Protein AF-A0A7Y2B5M1-F1 (afdb_monomer_lite)

Structure (mmCIF, N/CA/C/O backbone):
data_AF-A0A7Y2B5M1-F1
#
_entry.id   AF-A0A7Y2B5M1-F1
#
loop_
_atom_site.group_PDB
_atom_site.id
_atom_site.type_symbol
_atom_site.label_atom_id
_atom_site.label_alt_id
_atom_site.label_comp_id
_atom_site.label_asym_id
_atom_site.label_entity_id
_atom_site.label_seq_id
_atom_site.pdbx_PDB_ins_code
_atom_site.Cartn_x
_atom_site.Cartn_y
_atom_site.Cartn_z
_atom_site.occupancy
_atom_site.B_iso_or_equiv
_atom_site.auth_seq_id
_atom_site.auth_comp_id
_atom_site.auth_asym_id
_atom_site.auth_atom_id
_atom_site.pdbx_PDB_model_num
ATOM 1 N N . MET A 1 1 ? 17.942 -1.167 -8.045 1.00 54.75 1 MET A N 1
ATOM 2 C 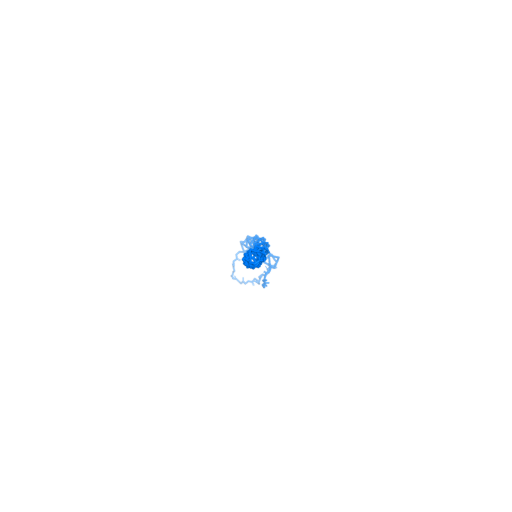CA . MET A 1 1 ? 18.324 -2.046 -9.177 1.00 54.75 1 MET A CA 1
ATOM 3 C C . MET A 1 1 ? 19.789 -1.823 -9.515 1.00 54.75 1 MET A C 1
ATOM 5 O O . MET A 1 1 ? 20.274 -0.728 -9.273 1.00 54.75 1 MET A O 1
ATOM 9 N N . LYS A 1 2 ? 20.492 -2.837 -10.040 1.00 70.81 2 LYS A N 1
ATOM 10 C CA . LYS A 1 2 ? 21.913 -2.722 -10.432 1.00 70.81 2 LYS A CA 1
ATOM 11 C C . LYS A 1 2 ? 22.132 -2.033 -11.792 1.00 70.81 2 LYS A C 1
ATOM 13 O O . LYS A 1 2 ? 23.277 -1.773 -12.130 1.00 70.81 2 LYS A O 1
ATOM 18 N N . ILE A 1 3 ? 21.065 -1.765 -12.550 1.00 82.75 3 ILE A N 1
ATOM 19 C CA . ILE A 1 3 ? 21.099 -1.118 -13.869 1.00 82.75 3 ILE A CA 1
ATOM 20 C C . ILE A 1 3 ? 19.877 -0.194 -13.968 1.00 82.75 3 ILE A C 1
ATOM 22 O O . ILE A 1 3 ? 18.768 -0.626 -13.647 1.00 82.75 3 ILE A O 1
ATOM 26 N N . SER A 1 4 ? 20.077 1.064 -14.358 1.00 91.81 4 SER A N 1
ATOM 27 C CA . SER A 1 4 ? 19.012 2.037 -14.636 1.00 91.81 4 SER A CA 1
ATOM 28 C C . SER A 1 4 ? 18.666 2.092 -16.134 1.00 91.81 4 SER A C 1
ATOM 30 O O . SER A 1 4 ? 19.506 1.725 -16.956 1.00 91.81 4 SER A O 1
ATOM 32 N N . PRO A 1 5 ? 17.483 2.608 -16.531 1.00 93.81 5 PRO A N 1
ATOM 33 C CA . PRO A 1 5 ? 17.172 2.874 -17.941 1.00 93.81 5 PRO A CA 1
ATOM 34 C C . PRO A 1 5 ? 18.257 3.695 -18.651 1.00 93.81 5 PRO A C 1
ATOM 36 O O . PRO A 1 5 ? 18.613 3.420 -19.793 1.00 93.81 5 PRO A O 1
ATOM 39 N N . LEU A 1 6 ? 18.845 4.668 -17.946 1.00 92.81 6 LEU A N 1
ATOM 40 C CA . LEU A 1 6 ? 19.947 5.485 -18.453 1.00 92.81 6 LEU A CA 1
ATOM 41 C C . LEU A 1 6 ? 21.199 4.646 -18.741 1.00 92.81 6 LEU A C 1
ATOM 43 O O . LEU A 1 6 ? 21.864 4.872 -19.750 1.00 92.81 6 LEU A O 1
ATOM 47 N N . ASP A 1 7 ? 21.515 3.691 -17.866 1.00 94.06 7 ASP A N 1
ATOM 48 C CA . ASP A 1 7 ? 22.652 2.789 -18.053 1.00 94.06 7 ASP A CA 1
ATOM 49 C C . ASP A 1 7 ? 22.434 1.885 -19.272 1.00 94.06 7 ASP A C 1
ATOM 51 O O . ASP A 1 7 ? 23.375 1.647 -20.022 1.00 94.06 7 ASP A O 1
ATOM 55 N N . ILE A 1 8 ? 21.190 1.451 -19.516 1.00 93.88 8 ILE A N 1
ATOM 56 C CA . ILE A 1 8 ? 20.816 0.659 -20.700 1.00 93.88 8 ILE A CA 1
ATOM 57 C C . ILE A 1 8 ? 21.001 1.489 -21.976 1.00 93.88 8 ILE A C 1
ATOM 59 O O . ILE A 1 8 ? 21.667 1.026 -22.900 1.00 93.88 8 ILE A O 1
ATOM 63 N N . ARG A 1 9 ? 20.494 2.733 -22.009 1.00 92.81 9 ARG A N 1
ATOM 64 C CA . ARG A 1 9 ? 20.650 3.637 -23.169 1.00 92.81 9 ARG A CA 1
ATOM 65 C C . ARG A 1 9 ? 22.115 3.971 -23.468 1.00 92.81 9 ARG A C 1
ATOM 67 O O . ARG A 1 9 ? 22.485 4.168 -24.619 1.00 92.81 9 ARG A O 1
ATOM 74 N N . LYS A 1 10 ? 22.963 4.052 -22.438 1.00 92.25 10 LYS A N 1
ATOM 75 C CA . LYS A 1 10 ? 24.391 4.406 -22.564 1.00 92.25 10 LYS A CA 1
ATOM 76 C C . LYS A 1 10 ? 25.322 3.198 -22.677 1.00 92.25 10 LYS A C 1
ATOM 78 O O . LYS A 1 10 ? 26.542 3.380 -22.721 1.00 92.25 10 LYS A O 1
ATOM 83 N N . GLN A 1 11 ? 24.788 1.980 -22.689 1.00 92.31 11 GLN A N 1
ATOM 84 C CA . GLN A 1 11 ? 25.603 0.775 -22.712 1.00 92.31 11 GLN A CA 1
ATOM 85 C C . GLN A 1 11 ? 26.394 0.691 -24.021 1.00 92.31 11 GLN A C 1
ATOM 87 O O . GLN A 1 11 ? 25.832 0.565 -25.104 1.00 92.31 11 GLN A O 1
ATOM 92 N N . MET A 1 12 ? 27.723 0.698 -23.911 1.00 88.69 12 MET A N 1
ATOM 93 C CA . MET A 1 12 ? 28.612 0.505 -25.056 1.00 88.69 12 MET A CA 1
ATOM 94 C C . MET A 1 12 ? 29.116 -0.935 -25.120 1.00 88.69 12 MET A C 1
ATOM 96 O O . MET A 1 12 ? 29.480 -1.528 -24.099 1.00 88.69 12 MET A O 1
ATOM 100 N N . PHE A 1 13 ? 29.182 -1.484 -26.331 1.00 91.06 13 PHE A N 1
ATOM 101 C CA . PHE A 1 13 ? 29.692 -2.828 -26.597 1.00 91.06 13 PHE A CA 1
ATOM 102 C C . PHE A 1 13 ? 31.012 -2.760 -27.365 1.00 91.06 13 PHE A C 1
ATOM 104 O O . PHE A 1 13 ? 31.227 -1.890 -28.209 1.00 91.06 13 PHE A O 1
ATOM 111 N N . ARG A 1 14 ? 31.927 -3.690 -27.074 1.00 90.50 14 ARG A N 1
ATOM 112 C CA . ARG A 1 14 ? 33.172 -3.823 -27.843 1.00 90.50 14 ARG A CA 1
ATOM 113 C C . ARG A 1 14 ? 32.862 -4.412 -29.218 1.00 90.50 14 ARG A C 1
ATOM 115 O O . ARG A 1 14 ? 32.091 -5.361 -29.321 1.00 90.50 14 ARG A O 1
ATOM 122 N N . LYS A 1 15 ? 33.513 -3.889 -30.258 1.00 88.94 15 LYS A N 1
ATOM 123 C CA . LYS A 1 15 ? 33.392 -4.407 -31.628 1.00 88.94 15 LYS A CA 1
ATOM 124 C C . LYS A 1 15 ? 34.262 -5.658 -31.798 1.00 88.94 15 LYS A C 1
ATOM 126 O O . LYS A 1 15 ? 35.404 -5.683 -31.343 1.00 88.94 15 LYS A O 1
ATOM 131 N N . GLY A 1 16 ? 33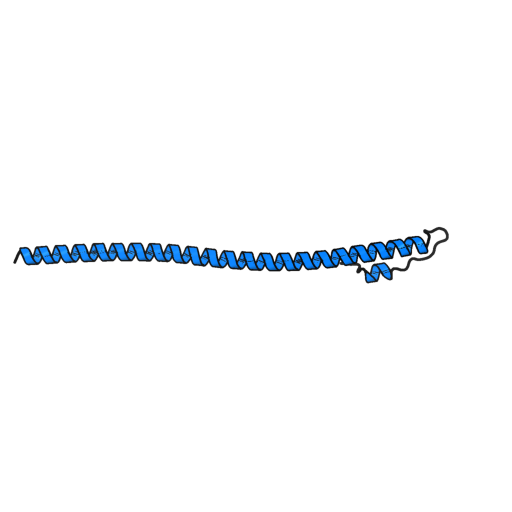.719 -6.686 -32.445 1.00 89.94 16 GLY A N 1
ATOM 132 C CA . GLY A 1 16 ? 34.411 -7.936 -32.778 1.00 89.94 16 GLY A CA 1
ATOM 133 C C . GLY A 1 16 ? 34.249 -8.281 -34.260 1.00 89.94 16 GLY A C 1
ATOM 134 O O . GLY A 1 16 ? 33.364 -7.747 -34.920 1.00 89.94 16 GLY A O 1
ATOM 135 N N . LEU A 1 17 ? 35.093 -9.179 -34.785 1.00 84.56 17 LEU A N 1
ATOM 136 C CA . LEU A 1 17 ? 35.146 -9.536 -36.217 1.00 84.56 17 LEU A CA 1
ATOM 137 C C . LEU A 1 17 ? 33.810 -10.084 -36.769 1.00 84.56 17 LEU A C 1
ATOM 139 O O . LEU A 1 17 ? 33.567 -10.037 -37.971 1.00 84.56 17 LEU A O 1
ATOM 143 N N . ARG A 1 18 ? 32.943 -10.600 -35.889 1.00 86.25 18 ARG A N 1
ATOM 144 C CA . ARG A 1 18 ? 31.548 -10.973 -36.155 1.00 86.25 18 ARG A CA 1
ATOM 145 C C 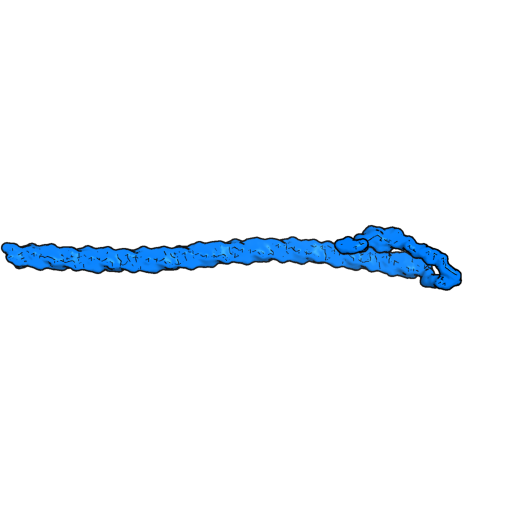. ARG A 1 18 ? 30.706 -10.570 -34.945 1.00 86.25 18 ARG A C 1
ATOM 147 O O . ARG A 1 18 ? 31.028 -10.976 -33.831 1.00 86.25 18 ARG A O 1
ATOM 154 N N . GLY A 1 19 ? 29.658 -9.785 -35.159 1.00 89.31 19 GLY A N 1
ATOM 155 C CA . GLY A 1 19 ? 28.760 -9.303 -34.112 1.00 89.31 19 GLY A CA 1
ATOM 156 C C . GLY A 1 19 ? 27.393 -8.947 -34.682 1.00 89.31 19 GLY A C 1
ATOM 157 O O . GLY A 1 19 ? 27.210 -8.963 -35.898 1.00 89.31 19 GLY A O 1
ATOM 158 N N . TYR A 1 20 ? 26.446 -8.659 -33.794 1.00 92.06 20 TYR A N 1
ATOM 159 C CA . TYR A 1 20 ? 25.138 -8.139 -34.184 1.00 92.06 20 TYR A CA 1
ATOM 160 C C . TYR A 1 20 ? 25.263 -6.747 -34.803 1.00 92.06 20 TYR A C 1
ATOM 162 O O . TYR A 1 20 ? 26.226 -6.024 -34.532 1.00 92.06 20 TYR A O 1
ATOM 170 N N . ASP A 1 21 ? 24.278 -6.385 -35.619 1.00 92.00 21 ASP A N 1
ATOM 171 C CA . ASP A 1 21 ? 24.180 -5.045 -36.179 1.00 92.00 21 ASP A CA 1
ATOM 172 C C . ASP A 1 21 ? 24.024 -4.014 -35.049 1.00 92.00 21 ASP A C 1
ATOM 174 O O . ASP A 1 21 ? 23.167 -4.138 -34.171 1.00 92.00 21 ASP A O 1
ATOM 178 N N . GLU A 1 22 ? 24.889 -3.000 -35.054 1.00 91.38 22 GLU A N 1
ATOM 179 C CA . GLU A 1 22 ? 24.924 -1.959 -34.027 1.00 91.38 22 GLU A CA 1
ATOM 180 C C . GLU A 1 22 ? 23.611 -1.161 -33.982 1.00 91.38 22 GLU A C 1
ATOM 182 O O . GLU A 1 22 ? 23.137 -0.821 -32.899 1.00 91.38 22 GLU A O 1
ATOM 187 N N . HIS A 1 23 ? 22.980 -0.906 -35.130 1.00 93.19 23 HIS A N 1
ATOM 188 C CA . HIS A 1 23 ? 21.705 -0.199 -35.202 1.00 93.19 23 HIS A CA 1
ATOM 189 C C . HIS A 1 23 ? 20.557 -1.033 -34.633 1.00 93.19 23 HIS A C 1
ATOM 191 O O . HIS A 1 23 ? 19.747 -0.501 -33.872 1.00 93.19 23 HIS A O 1
ATOM 197 N N . GLU A 1 24 ? 20.497 -2.331 -34.944 1.00 95.25 24 GLU A N 1
ATOM 198 C CA . GLU A 1 24 ? 19.466 -3.220 -34.391 1.00 95.25 24 GLU A CA 1
ATOM 199 C C . GLU A 1 24 ? 19.601 -3.371 -32.873 1.00 95.25 24 GLU A C 1
ATOM 201 O O . GLU A 1 24 ? 18.606 -3.300 -32.145 1.00 95.25 24 GLU A O 1
ATOM 206 N N . VAL A 1 25 ? 20.835 -3.526 -32.383 1.00 95.06 25 VAL A N 1
ATOM 207 C CA . VAL A 1 25 ? 21.118 -3.610 -30.947 1.00 95.06 25 VAL A CA 1
ATOM 208 C C . VAL A 1 25 ? 20.728 -2.312 -30.247 1.00 95.06 25 VAL A C 1
ATOM 210 O O . VAL A 1 25 ? 20.016 -2.363 -29.248 1.00 95.06 25 VAL A O 1
ATOM 213 N N . ASN A 1 26 ? 21.110 -1.151 -30.782 1.00 93.88 26 ASN A N 1
ATOM 214 C CA . ASN A 1 26 ? 20.747 0.141 -30.194 1.00 93.88 26 ASN A CA 1
ATOM 215 C C . ASN A 1 26 ? 19.225 0.357 -30.171 1.00 93.88 26 ASN A C 1
ATOM 217 O O . ASN A 1 26 ? 18.678 0.782 -29.155 1.00 93.88 26 ASN A O 1
ATOM 221 N N . ALA A 1 27 ? 18.514 -0.008 -31.243 1.00 96.25 27 ALA A N 1
ATOM 222 C CA . ALA A 1 27 ? 17.054 0.066 -31.283 1.00 96.25 27 ALA A CA 1
ATOM 223 C C . ALA A 1 27 ? 16.385 -0.879 -30.268 1.00 96.25 27 ALA A C 1
ATOM 225 O O . ALA A 1 27 ? 15.334 -0.562 -29.706 1.00 96.25 27 ALA A O 1
ATOM 226 N N . PHE A 1 28 ? 16.973 -2.051 -30.015 1.00 96.56 28 PHE A N 1
ATOM 227 C CA . PHE A 1 28 ? 16.512 -2.948 -28.959 1.00 96.56 28 PHE A CA 1
ATOM 228 C C . PHE A 1 28 ? 16.769 -2.368 -27.563 1.00 96.56 28 PHE A C 1
ATOM 230 O O . PHE A 1 28 ? 15.856 -2.378 -26.741 1.00 96.56 28 PHE A O 1
ATOM 237 N N . LEU A 1 29 ? 17.959 -1.817 -27.306 1.00 96.38 29 LEU A N 1
ATOM 238 C CA . LEU A 1 29 ? 18.303 -1.201 -26.019 1.00 96.38 29 LEU A CA 1
ATOM 239 C C . LEU A 1 29 ? 17.390 -0.025 -25.676 1.00 96.38 29 LEU A C 1
ATOM 241 O O . LEU A 1 29 ? 16.982 0.081 -24.526 1.00 96.38 29 LEU A O 1
ATOM 245 N N . GLU A 1 30 ? 17.020 0.809 -26.650 1.00 96.44 30 GLU A N 1
ATOM 246 C CA . GLU A 1 30 ? 16.054 1.893 -26.423 1.00 96.44 30 GLU A CA 1
ATOM 247 C C . GLU A 1 30 ? 14.684 1.360 -25.997 1.00 96.44 30 GLU A C 1
ATOM 249 O O . GLU A 1 30 ? 14.108 1.832 -25.018 1.00 96.44 30 GLU A O 1
ATOM 254 N N . ARG A 1 31 ? 14.177 0.318 -26.671 1.00 97.50 31 ARG A N 1
ATOM 255 C CA . ARG A 1 31 ? 12.914 -0.321 -26.269 1.00 97.50 31 ARG A CA 1
ATOM 256 C C . ARG A 1 31 ? 13.003 -0.908 -24.865 1.00 97.50 31 ARG A C 1
ATOM 258 O O . ARG A 1 31 ? 12.114 -0.674 -24.059 1.00 97.50 31 ARG A O 1
ATOM 265 N N . VAL A 1 32 ? 14.081 -1.626 -24.555 1.00 96.81 32 VAL A N 1
ATOM 266 C CA . VAL A 1 32 ? 14.285 -2.204 -23.220 1.00 96.81 32 VAL A CA 1
ATOM 267 C C . VAL A 1 32 ? 14.399 -1.112 -22.157 1.00 96.81 32 VAL A C 1
ATOM 269 O O . VAL A 1 32 ? 13.840 -1.261 -21.076 1.00 96.81 32 VAL A O 1
ATOM 272 N N . ALA A 1 33 ? 15.094 -0.010 -22.442 1.00 96.56 33 ALA A N 1
ATOM 273 C CA . ALA A 1 33 ? 15.201 1.106 -21.513 1.00 96.56 33 ALA A CA 1
ATOM 274 C C . ALA A 1 33 ? 13.832 1.728 -21.209 1.00 96.56 33 ALA A C 1
ATOM 276 O O . ALA A 1 33 ? 13.547 1.975 -20.040 1.00 96.56 33 ALA A O 1
ATOM 277 N N . ASN A 1 34 ? 12.991 1.923 -22.230 1.00 97.38 34 ASN A N 1
ATOM 278 C CA . ASN A 1 34 ? 11.629 2.434 -22.058 1.00 97.38 34 ASN A CA 1
ATOM 279 C C . ASN A 1 34 ? 10.777 1.488 -21.200 1.00 97.38 34 ASN A C 1
ATOM 281 O O . ASN A 1 34 ? 10.205 1.921 -20.210 1.00 97.38 34 ASN A O 1
ATOM 285 N N . GLU A 1 35 ? 10.782 0.186 -21.497 1.00 97.25 35 GLU A N 1
ATOM 286 C CA . GLU A 1 35 ? 10.032 -0.805 -20.709 1.00 97.25 35 GLU A CA 1
ATOM 287 C C . GLU A 1 35 ? 10.493 -0.851 -19.243 1.00 97.25 35 GLU A C 1
ATOM 289 O O . GLU A 1 35 ? 9.686 -0.946 -18.321 1.00 97.25 35 GLU A O 1
ATOM 294 N N . VAL A 1 36 ? 11.803 -0.752 -18.987 1.00 96.44 36 VAL A N 1
ATOM 295 C CA . VAL A 1 36 ? 12.324 -0.696 -17.610 1.00 96.44 36 VAL A CA 1
ATOM 296 C C . VAL A 1 36 ? 11.916 0.606 -16.916 1.00 96.44 36 VAL A C 1
ATOM 298 O O . VAL A 1 36 ? 11.659 0.597 -15.712 1.00 96.44 36 VAL A O 1
ATOM 301 N N . GLU A 1 37 ? 11.865 1.723 -17.639 1.00 95.81 37 GLU A N 1
ATOM 302 C CA . GLU A 1 37 ? 11.397 3.010 -17.117 1.00 95.81 37 GLU A CA 1
ATOM 303 C C . GLU A 1 37 ? 9.916 2.945 -16.717 1.00 95.81 37 GLU A C 1
ATOM 305 O O . GLU A 1 37 ? 9.581 3.314 -15.586 1.00 95.81 37 GLU A O 1
ATOM 310 N N . ASP A 1 38 ? 9.074 2.366 -17.573 1.00 96.94 38 ASP A N 1
ATOM 311 C CA . ASP A 1 38 ? 7.648 2.153 -17.318 1.00 96.94 38 ASP A CA 1
ATOM 312 C C . ASP A 1 38 ? 7.428 1.223 -16.117 1.00 96.94 38 ASP A C 1
ATOM 314 O O . ASP A 1 38 ? 6.700 1.570 -15.184 1.00 96.94 38 ASP A O 1
ATOM 318 N N . LEU A 1 39 ? 8.146 0.095 -16.051 1.00 96.75 39 LEU A N 1
ATOM 319 C CA . LEU A 1 39 ? 8.099 -0.822 -14.905 1.00 96.75 39 LEU A CA 1
ATOM 320 C C . LEU A 1 39 ? 8.535 -0.149 -13.597 1.00 96.75 39 LEU A C 1
ATOM 322 O O . LEU A 1 39 ? 7.978 -0.425 -12.535 1.00 96.75 39 LEU A O 1
ATOM 326 N N . LEU A 1 40 ? 9.537 0.733 -13.636 1.00 95.19 40 LEU A N 1
ATOM 327 C CA . LEU A 1 40 ? 9.971 1.492 -12.460 1.00 95.19 40 LEU A CA 1
ATOM 328 C C . LEU A 1 40 ? 8.939 2.537 -12.029 1.00 95.19 40 LEU A C 1
ATOM 330 O O . LEU A 1 40 ? 8.847 2.852 -10.840 1.00 95.19 40 LEU A O 1
ATOM 334 N N . GLN A 1 41 ? 8.202 3.121 -12.970 1.00 96.44 41 GLN A N 1
ATOM 335 C CA . GLN A 1 41 ? 7.105 4.031 -12.663 1.00 96.44 41 GLN A CA 1
ATOM 336 C C . GLN A 1 41 ? 5.916 3.274 -12.065 1.00 96.44 41 GLN A C 1
ATOM 338 O O . GLN A 1 41 ? 5.405 3.685 -11.023 1.00 96.44 41 GLN A O 1
ATOM 343 N N . GLU A 1 42 ? 5.531 2.146 -12.659 1.00 97.75 42 GLU A N 1
ATOM 344 C CA . GLU A 1 42 ? 4.474 1.277 -12.142 1.00 97.75 42 GLU A CA 1
ATOM 345 C C . GLU A 1 42 ? 4.821 0.757 -10.743 1.00 97.75 42 GLU A C 1
ATOM 347 O O . GLU A 1 42 ? 4.010 0.859 -9.827 1.00 97.75 42 GLU A O 1
ATOM 352 N N . ASN A 1 43 ? 6.052 0.277 -10.534 1.00 97.00 43 ASN A N 1
ATOM 353 C CA . ASN A 1 43 ? 6.488 -0.224 -9.233 1.00 97.00 43 ASN A CA 1
ATOM 354 C C . ASN A 1 43 ? 6.409 0.853 -8.145 1.00 97.00 43 ASN A C 1
ATOM 356 O O . ASN A 1 43 ? 5.935 0.568 -7.049 1.00 97.00 43 ASN A O 1
ATOM 360 N N . ARG A 1 44 ? 6.816 2.091 -8.458 1.00 97.00 44 ARG A N 1
ATOM 361 C CA . ARG A 1 44 ? 6.671 3.229 -7.537 1.00 97.00 44 ARG A CA 1
ATOM 362 C C . ARG A 1 44 ? 5.202 3.509 -7.224 1.00 97.00 44 ARG A C 1
ATOM 364 O O . ARG A 1 44 ? 4.851 3.607 -6.055 1.00 97.00 44 ARG A O 1
ATOM 371 N N . GLY A 1 45 ? 4.340 3.544 -8.241 1.00 98.19 45 GLY A N 1
ATOM 372 C CA . GLY A 1 45 ? 2.900 3.729 -8.043 1.00 98.19 45 GLY A CA 1
ATOM 373 C C . GLY A 1 45 ? 2.271 2.635 -7.172 1.00 98.19 45 GLY A C 1
ATOM 374 O O . GLY A 1 45 ? 1.490 2.931 -6.270 1.00 98.19 45 GLY A O 1
ATOM 375 N N . LEU A 1 46 ? 2.657 1.375 -7.384 1.00 98.25 46 LEU A N 1
ATOM 376 C CA . LEU A 1 46 ? 2.206 0.247 -6.568 1.00 98.25 46 LEU A CA 1
ATOM 377 C C . LEU A 1 46 ? 2.726 0.335 -5.128 1.00 98.25 46 LEU A C 1
ATOM 379 O O . LEU A 1 46 ? 1.971 0.062 -4.198 1.00 98.25 46 LEU A O 1
ATOM 383 N N . GLN A 1 47 ? 3.984 0.733 -4.921 1.00 98.25 47 GLN A N 1
ATOM 384 C CA . GLN A 1 47 ? 4.548 0.940 -3.582 1.00 98.25 47 GLN A CA 1
ATOM 385 C C . GLN A 1 47 ? 3.802 2.037 -2.814 1.00 98.25 47 GLN A C 1
ATOM 387 O O . GLN A 1 47 ? 3.449 1.832 -1.651 1.00 98.2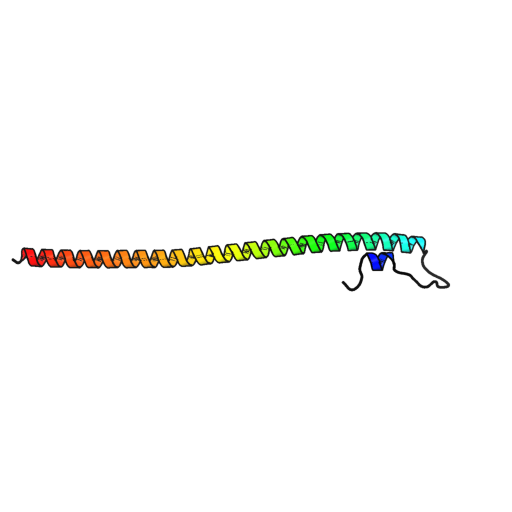5 47 GLN A O 1
ATOM 392 N N . ASP A 1 48 ? 3.492 3.156 -3.472 1.00 98.38 48 ASP A N 1
ATOM 393 C CA . ASP A 1 48 ? 2.714 4.245 -2.877 1.00 98.38 48 ASP A CA 1
ATOM 394 C C . ASP A 1 48 ? 1.289 3.786 -2.520 1.00 98.38 48 ASP A C 1
ATOM 396 O O . ASP A 1 48 ? 0.781 4.070 -1.429 1.00 98.38 48 ASP A O 1
ATOM 400 N N . GLN A 1 49 ? 0.647 3.018 -3.408 1.00 98.31 49 GLN A N 1
ATOM 401 C CA . GLN A 1 49 ? -0.677 2.447 -3.159 1.00 98.31 49 GLN A CA 1
ATOM 402 C C . GLN A 1 49 ? -0.666 1.474 -1.973 1.00 98.31 49 GLN A C 1
ATOM 404 O O . GLN A 1 49 ? -1.565 1.530 -1.131 1.00 98.31 49 GLN A O 1
ATOM 409 N N . VAL A 1 50 ? 0.348 0.609 -1.877 1.00 98.56 50 VAL A N 1
ATOM 410 C CA . VAL A 1 50 ? 0.524 -0.304 -0.740 1.00 98.56 50 VAL A CA 1
ATOM 411 C C . VAL A 1 50 ? 0.666 0.487 0.558 1.00 98.56 50 VAL A C 1
ATOM 413 O O . VAL A 1 50 ? -0.092 0.230 1.491 1.00 98.56 50 VAL A O 1
ATOM 416 N N . GLY A 1 51 ? 1.531 1.504 0.607 1.00 98.38 51 GLY A N 1
ATOM 417 C CA . GLY A 1 51 ? 1.704 2.327 1.810 1.00 98.38 51 GLY A CA 1
ATOM 418 C C . GLY A 1 51 ? 0.421 3.055 2.243 1.00 98.38 51 GLY A C 1
ATOM 419 O O . GLY A 1 51 ? 0.111 3.148 3.437 1.00 98.38 51 GLY A O 1
ATOM 420 N N . SER A 1 52 ? -0.382 3.525 1.282 1.00 98.44 52 SER A N 1
ATOM 421 C CA . SER A 1 52 ? -1.700 4.111 1.562 1.00 98.44 52 SER A CA 1
ATOM 422 C C . SER A 1 52 ? -2.671 3.090 2.163 1.00 98.44 52 SER A C 1
ATOM 424 O O . SER A 1 52 ? -3.337 3.377 3.163 1.00 98.44 52 SER A O 1
ATOM 426 N N . LEU A 1 53 ? -2.739 1.887 1.588 1.00 98.25 53 LEU A N 1
ATOM 427 C CA . LEU A 1 53 ? -3.607 0.813 2.072 1.00 98.25 53 LEU A CA 1
ATOM 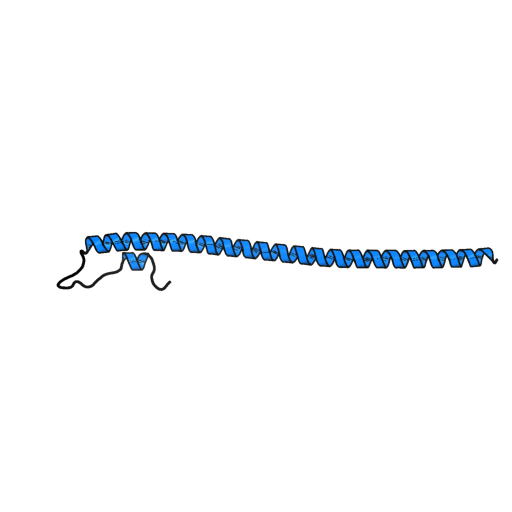428 C C . LEU A 1 53 ? -3.187 0.320 3.460 1.00 98.25 53 LEU A C 1
ATOM 430 O O . LEU A 1 53 ? -4.045 0.129 4.319 1.00 98.25 53 LEU A O 1
ATOM 434 N N . GLU A 1 54 ? -1.888 0.177 3.717 1.00 98.44 54 GLU A N 1
ATOM 435 C CA . GLU A 1 54 ? -1.360 -0.180 5.038 1.00 98.44 54 GLU A CA 1
ATOM 436 C C . GLU A 1 54 ? -1.767 0.848 6.101 1.00 98.44 54 GLU A C 1
ATOM 438 O O . GLU A 1 54 ? -2.236 0.479 7.179 1.00 98.44 54 GLU A O 1
ATOM 443 N N . THR A 1 55 ? -1.689 2.140 5.769 1.00 98.38 55 THR A N 1
ATOM 444 C CA . THR A 1 55 ? -2.135 3.223 6.659 1.00 98.38 55 THR A CA 1
ATOM 445 C C . THR A 1 55 ? -3.638 3.140 6.948 1.00 98.38 55 THR A C 1
ATOM 447 O O . THR A 1 55 ? -4.067 3.316 8.090 1.00 98.38 55 THR A O 1
ATOM 450 N N . GLN A 1 56 ? -4.458 2.847 5.935 1.00 98.31 56 GLN A N 1
ATOM 451 C CA . GLN A 1 56 ? -5.903 2.673 6.112 1.00 98.31 56 GLN A CA 1
ATOM 452 C C . GLN A 1 56 ? -6.229 1.469 7.001 1.00 98.31 56 GLN A C 1
ATOM 454 O O . GLN A 1 56 ? -7.048 1.588 7.912 1.00 98.31 56 GLN A O 1
ATOM 459 N N . VAL A 1 57 ? -5.564 0.332 6.782 1.00 98.50 57 VAL A N 1
ATOM 460 C CA . VAL A 1 57 ? -5.725 -0.873 7.609 1.00 98.50 57 VAL A CA 1
ATOM 461 C C . VAL A 1 57 ? -5.374 -0.584 9.066 1.00 98.50 57 VAL A C 1
ATOM 463 O O . VAL A 1 57 ? -6.119 -0.976 9.964 1.00 98.50 57 VAL A O 1
ATOM 466 N N . GLU A 1 58 ? -4.284 0.137 9.315 1.00 98.38 58 GLU A N 1
ATOM 467 C CA . GLU A 1 58 ? -3.882 0.511 10.670 1.00 98.38 58 GLU A CA 1
ATOM 468 C C . GLU A 1 58 ? -4.916 1.423 11.351 1.00 98.38 58 GLU A C 1
ATOM 470 O O . GLU A 1 58 ? -5.253 1.234 12.521 1.00 98.38 58 GLU A O 1
ATOM 475 N N . ASN A 1 59 ? -5.500 2.367 10.610 1.00 98.31 59 ASN A N 1
ATOM 476 C CA . ASN A 1 59 ? -6.589 3.196 11.125 1.00 98.31 59 ASN A CA 1
ATOM 477 C C . ASN A 1 59 ? -7.834 2.366 11.466 1.00 98.31 59 ASN A C 1
ATOM 479 O O . ASN A 1 59 ? -8.418 2.556 12.534 1.00 98.31 59 ASN A O 1
ATOM 483 N N . TYR A 1 60 ? -8.223 1.419 10.607 1.00 98.25 60 TYR A N 1
ATOM 484 C CA . TYR A 1 60 ? -9.352 0.532 10.891 1.00 98.25 60 TYR A CA 1
ATOM 485 C C . TYR A 1 60 ? -9.115 -0.337 12.126 1.00 98.25 60 TYR A C 1
ATOM 487 O O . TYR A 1 60 ? -10.025 -0.472 12.941 1.00 98.25 60 TYR A O 1
ATOM 495 N N . ARG A 1 61 ? -7.895 -0.853 12.325 1.00 98.12 61 ARG A N 1
ATOM 496 C CA . ARG A 1 61 ? -7.535 -1.608 13.538 1.00 98.12 61 ARG A CA 1
ATOM 497 C C . ARG A 1 61 ? -7.694 -0.774 14.807 1.00 98.12 61 ARG A C 1
ATOM 499 O O . ARG A 1 61 ? -8.264 -1.256 15.781 1.00 98.12 61 ARG A O 1
ATOM 506 N N . LYS A 1 62 ? -7.263 0.491 14.789 1.00 98.06 62 LYS A N 1
ATOM 507 C CA . LYS A 1 62 ? -7.443 1.412 15.928 1.00 98.06 62 LYS A CA 1
ATOM 508 C C . LYS A 1 62 ? -8.916 1.689 16.222 1.00 98.06 62 LYS A C 1
ATOM 510 O O . LYS A 1 62 ? -9.315 1.733 17.383 1.00 98.06 62 LYS A O 1
ATOM 515 N N . ILE A 1 63 ? -9.730 1.859 15.180 1.00 98.06 63 ILE A N 1
ATOM 516 C CA . ILE A 1 63 ? -11.182 2.041 15.326 1.00 98.06 63 ILE A CA 1
ATOM 517 C C . ILE A 1 63 ? -11.819 0.780 15.920 1.00 98.06 63 ILE A C 1
ATOM 519 O O . ILE A 1 63 ? -12.639 0.879 16.832 1.00 98.06 63 ILE A O 1
ATOM 523 N N . GLU A 1 64 ? -11.429 -0.401 15.441 1.00 97.94 64 GLU A N 1
ATOM 524 C CA . GLU A 1 64 ? -11.908 -1.684 15.959 1.00 97.94 64 GLU A CA 1
ATOM 525 C C . GLU A 1 64 ? -11.554 -1.864 17.443 1.00 97.94 64 GLU A C 1
ATOM 527 O O . GLU A 1 64 ? -12.406 -2.259 18.240 1.00 97.94 64 GLU A O 1
ATOM 532 N N . GLU A 1 65 ? -10.325 -1.528 17.839 1.00 98.06 65 GLU A N 1
ATOM 533 C CA . GLU A 1 65 ? -9.888 -1.575 19.235 1.00 98.06 65 GLU A CA 1
ATOM 534 C C . GLU A 1 65 ? -10.683 -0.601 20.115 1.00 98.06 65 GLU A C 1
ATOM 536 O O . GLU A 1 65 ? -11.194 -0.987 21.171 1.00 98.06 65 GLU A O 1
ATOM 541 N N . ALA A 1 66 ? -10.859 0.643 19.663 1.00 97.75 66 ALA A N 1
ATOM 542 C CA . ALA A 1 66 ? -11.660 1.635 20.373 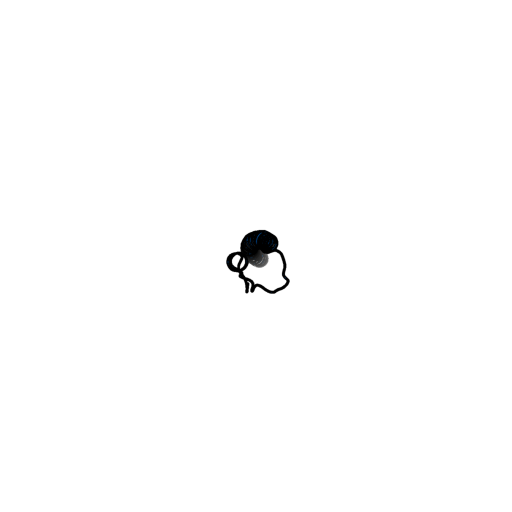1.00 97.75 66 ALA A CA 1
ATOM 543 C C . ALA A 1 66 ? -13.112 1.165 20.557 1.00 97.75 66 ALA A C 1
ATOM 545 O O . ALA A 1 66 ? -13.674 1.305 21.645 1.00 97.75 66 ALA A O 1
ATOM 546 N N . LEU A 1 67 ? -13.705 0.554 19.526 1.00 97.88 67 LEU A N 1
ATOM 547 C CA . LEU A 1 67 ? -15.058 0.008 19.589 1.00 97.88 67 LEU A CA 1
ATOM 548 C C . LEU A 1 67 ? -15.157 -1.161 20.578 1.00 97.88 67 LEU A C 1
ATOM 550 O O . LEU A 1 67 ? -16.087 -1.200 21.384 1.00 97.88 67 LEU A O 1
ATOM 554 N N . ARG A 1 68 ? -14.187 -2.085 20.570 1.00 97.62 68 ARG A N 1
ATOM 555 C CA . ARG A 1 68 ? -14.121 -3.185 21.549 1.00 97.62 68 ARG A CA 1
ATOM 556 C C . ARG A 1 68 ? -14.037 -2.658 22.979 1.00 97.62 68 ARG A C 1
ATOM 558 O O . ARG A 1 68 ? -14.791 -3.110 23.839 1.00 97.62 68 ARG A O 1
ATOM 565 N N . ASN A 1 69 ? -13.185 -1.666 23.224 1.00 97.69 69 ASN A N 1
ATOM 566 C CA . ASN A 1 69 ? -13.044 -1.047 24.543 1.00 97.69 69 ASN A CA 1
ATOM 567 C C . ASN A 1 69 ? -14.332 -0.336 24.985 1.00 97.69 69 ASN A C 1
ATOM 569 O O . ASN A 1 69 ? -14.738 -0.445 26.147 1.00 97.69 69 ASN A O 1
ATOM 573 N N . ALA A 1 70 ? -15.009 0.352 24.061 1.00 97.50 70 ALA A N 1
ATOM 574 C CA . ALA A 1 70 ? -16.291 0.994 24.327 1.00 97.50 70 ALA A CA 1
ATOM 575 C C . ALA A 1 70 ? -17.380 -0.027 24.694 1.00 97.50 70 ALA A C 1
ATOM 577 O O . ALA A 1 70 ? -18.114 0.196 25.655 1.00 97.50 70 ALA A O 1
ATOM 578 N N . LEU A 1 71 ? -17.446 -1.166 23.996 1.00 97.56 71 LEU A N 1
ATOM 579 C CA . LEU A 1 71 ? -18.389 -2.248 24.304 1.00 97.56 71 LEU A CA 1
ATOM 580 C C . LEU A 1 71 ? -18.146 -2.839 25.696 1.00 97.56 71 LEU A C 1
ATOM 582 O O . LEU A 1 71 ? -19.078 -2.924 26.492 1.00 97.56 71 LEU A O 1
ATOM 586 N N . VAL A 1 72 ? -16.894 -3.162 26.033 1.00 97.81 72 VAL A N 1
ATOM 587 C CA . VAL A 1 72 ? -16.535 -3.665 27.373 1.00 97.81 72 VAL A CA 1
ATOM 588 C C . VAL A 1 72 ? -16.906 -2.653 28.459 1.00 97.81 72 VAL A C 1
ATOM 590 O O . VAL A 1 72 ? -17.428 -3.016 29.516 1.00 97.81 72 VAL A O 1
ATOM 593 N N . THR A 1 73 ? -16.671 -1.367 28.196 1.00 97.94 73 THR A N 1
ATOM 594 C CA . THR A 1 73 ? -17.041 -0.288 29.118 1.00 97.94 73 THR A CA 1
ATOM 595 C C . THR A 1 73 ? -18.556 -0.200 29.282 1.00 97.94 73 THR A C 1
ATOM 597 O O . THR A 1 73 ? -19.038 -0.137 30.411 1.00 97.94 73 THR A O 1
ATOM 600 N N . ALA A 1 74 ? -19.320 -0.262 28.190 1.00 97.44 74 ALA A N 1
ATOM 601 C CA . ALA A 1 74 ? -20.778 -0.246 28.228 1.00 97.44 74 ALA A CA 1
ATOM 602 C C . ALA A 1 74 ? -21.342 -1.440 29.016 1.00 97.44 74 ALA A C 1
ATOM 604 O O . ALA A 1 74 ? -22.225 -1.259 29.852 1.00 97.44 74 ALA A O 1
ATOM 605 N N . GLU A 1 75 ? -20.794 -2.644 28.829 1.00 96.81 75 GLU A N 1
ATOM 606 C CA . GLU A 1 75 ? -21.173 -3.831 29.607 1.00 96.81 75 GLU A CA 1
ATOM 607 C C . GLU A 1 75 ? -20.858 -3.692 31.100 1.00 96.81 75 GLU A C 1
ATOM 609 O O . GLU A 1 75 ? -21.608 -4.179 31.952 1.00 96.81 75 GLU A O 1
ATOM 614 N N . LYS A 1 76 ? -19.728 -3.062 31.442 1.00 97.19 76 LYS A N 1
ATOM 615 C CA . LYS A 1 76 ? -19.363 -2.789 32.835 1.00 97.19 76 LYS A CA 1
ATOM 616 C C . LYS A 1 76 ? -20.341 -1.800 33.463 1.00 97.19 76 LYS A C 1
ATOM 618 O O . LYS A 1 76 ? -20.896 -2.105 34.515 1.00 97.19 76 LYS A O 1
ATOM 623 N N . VAL A 1 77 ? -20.606 -0.682 32.787 1.00 97.62 77 VAL A N 1
ATOM 624 C CA . VAL A 1 77 ? -21.563 0.334 33.247 1.00 97.62 77 VAL A CA 1
ATOM 625 C C . VAL A 1 77 ? -22.950 -0.281 33.411 1.00 97.62 77 VAL A C 1
ATOM 627 O O . VAL A 1 77 ? -23.553 -0.129 34.464 1.00 97.62 77 VAL A O 1
ATOM 630 N N . ALA A 1 78 ? -23.429 -1.060 32.438 1.00 97.50 78 ALA A N 1
ATOM 631 C CA . ALA A 1 78 ? -24.726 -1.730 32.528 1.00 97.50 78 ALA A CA 1
ATOM 632 C C . ALA A 1 78 ? -24.824 -2.669 33.746 1.00 97.50 78 ALA A C 1
ATOM 634 O O . ALA A 1 78 ? -25.849 -2.692 34.432 1.00 97.50 78 ALA A O 1
ATOM 635 N N . ARG A 1 79 ? -23.756 -3.422 34.051 1.00 96.94 79 ARG A N 1
ATOM 636 C CA . ARG A 1 79 ? -23.694 -4.280 35.247 1.00 96.94 79 ARG A CA 1
ATOM 637 C C . ARG A 1 79 ? -23.682 -3.476 36.543 1.00 96.94 79 ARG A C 1
ATOM 639 O O . ARG A 1 79 ? -24.418 -3.827 37.460 1.00 96.94 79 ARG A O 1
ATOM 646 N N . GLU A 1 80 ? -22.886 -2.414 36.615 1.00 97.00 80 GLU A N 1
ATOM 647 C CA . GLU A 1 80 ? -22.821 -1.534 37.788 1.00 97.00 80 GLU A CA 1
ATOM 648 C C . GLU A 1 80 ? -24.162 -0.835 38.035 1.00 97.00 80 GLU A C 1
ATOM 650 O O . GLU A 1 80 ? -24.659 -0.850 39.157 1.00 97.00 80 GLU A O 1
ATOM 655 N N . THR A 1 81 ? -24.807 -0.310 36.989 1.00 97.50 81 THR A N 1
ATOM 656 C CA . THR A 1 81 ? -26.141 0.297 37.086 1.00 97.50 81 THR A CA 1
ATOM 657 C C . THR A 1 81 ? -27.172 -0.701 37.604 1.00 97.50 81 THR A C 1
ATOM 659 O O . THR A 1 81 ? -27.941 -0.364 38.502 1.00 97.50 81 THR A O 1
ATOM 662 N N . LYS A 1 82 ? -27.171 -1.940 37.091 1.00 97.06 82 LYS A N 1
ATOM 663 C CA . LYS A 1 82 ? -28.079 -2.988 37.574 1.00 97.06 82 LYS A CA 1
ATOM 664 C C . LYS A 1 82 ? -27.825 -3.324 39.046 1.00 97.06 82 LYS A C 1
ATOM 666 O O . LYS A 1 82 ? -28.767 -3.368 39.827 1.00 97.06 82 LYS A O 1
ATOM 671 N N . MET A 1 83 ? -26.564 -3.517 39.429 1.00 97.12 83 MET A N 1
ATOM 672 C CA . MET A 1 83 ? -26.193 -3.834 40.809 1.00 97.12 83 MET A CA 1
ATOM 673 C C . MET A 1 83 ? -26.586 -2.714 41.782 1.00 97.12 83 MET A C 1
ATOM 675 O O . MET A 1 83 ? -27.102 -3.002 42.859 1.00 97.12 83 MET A O 1
ATOM 679 N N . ASN A 1 84 ? -26.387 -1.452 41.399 1.00 96.62 84 ASN A N 1
ATOM 680 C CA . ASN A 1 84 ? -26.788 -0.305 42.212 1.00 96.62 84 ASN A CA 1
ATOM 681 C C . ASN A 1 84 ? -28.313 -0.234 42.361 1.00 96.62 84 ASN A C 1
ATOM 683 O O . ASN A 1 84 ? -28.802 -0.055 43.472 1.00 96.62 84 ASN A O 1
ATOM 687 N N . ALA A 1 85 ? -29.066 -0.447 41.275 1.00 96.38 85 ALA A N 1
ATOM 688 C CA . ALA A 1 85 ? -30.526 -0.492 41.329 1.00 96.38 85 ALA A CA 1
ATOM 689 C C . ALA A 1 85 ? -31.031 -1.621 42.249 1.00 96.38 85 ALA A C 1
ATOM 691 O O . ALA A 1 85 ? -31.914 -1.392 43.075 1.00 96.38 85 ALA A O 1
ATOM 692 N N . ASP A 1 86 ? -30.436 -2.817 42.171 1.00 96.50 86 ASP A N 1
ATOM 693 C CA . ASP A 1 86 ? -30.784 -3.947 43.043 1.00 96.50 86 ASP A CA 1
ATOM 694 C C . ASP A 1 86 ? -30.499 -3.627 44.528 1.00 96.50 86 ASP A C 1
ATOM 696 O O . ASP A 1 86 ? -31.301 -3.955 45.409 1.00 96.50 86 ASP A O 1
ATOM 700 N N . GLN A 1 87 ? -29.386 -2.941 44.822 1.00 96.25 87 GLN A N 1
ATOM 701 C CA . GLN A 1 87 ? -29.047 -2.486 46.176 1.00 96.25 87 GLN A CA 1
ATOM 702 C C . GLN A 1 87 ? -30.017 -1.417 46.696 1.00 96.25 87 GLN A C 1
ATOM 704 O O . GLN A 1 87 ? -30.473 -1.514 47.838 1.00 96.25 87 GLN A O 1
ATOM 709 N N . GLU A 1 88 ? -30.366 -0.422 45.878 1.00 95.50 88 GLU A N 1
ATOM 710 C CA . GLU A 1 88 ? -31.339 0.617 46.235 1.00 95.50 88 GLU A CA 1
ATOM 711 C C . GLU A 1 88 ? -32.723 0.028 46.525 1.00 95.50 88 GLU A C 1
ATOM 713 O O . GLU A 1 88 ? -33.359 0.390 47.521 1.00 95.50 88 GLU A O 1
ATOM 718 N N . VAL A 1 89 ? -33.178 -0.929 45.709 1.00 95.31 89 VAL A N 1
ATOM 719 C CA . VAL A 1 89 ? -34.433 -1.657 45.945 1.00 95.31 89 VAL A CA 1
ATOM 720 C C . VAL A 1 89 ? -34.381 -2.416 47.272 1.00 95.31 89 VAL A C 1
ATOM 722 O O . VAL A 1 89 ? -35.316 -2.314 48.069 1.00 95.31 89 VAL A O 1
ATOM 725 N N . ALA A 1 90 ? -33.289 -3.134 47.555 1.00 94.81 90 ALA A N 1
ATOM 726 C CA . ALA A 1 90 ? -33.133 -3.870 48.809 1.00 94.81 90 ALA A CA 1
ATOM 727 C C . ALA A 1 90 ? -33.157 -2.946 50.043 1.00 94.81 90 ALA A C 1
ATOM 729 O O . ALA A 1 90 ? -33.819 -3.261 51.037 1.00 94.81 90 ALA A O 1
ATOM 730 N N . LEU A 1 91 ? -32.483 -1.793 49.976 1.00 95.88 91 LEU A N 1
ATOM 731 C CA . LEU A 1 91 ? -32.502 -0.780 51.038 1.00 95.88 91 LEU A CA 1
ATOM 732 C C . LEU A 1 91 ? -33.905 -0.199 51.238 1.00 95.88 91 LEU A C 1
ATOM 734 O O . LEU A 1 91 ? -34.388 -0.130 52.367 1.00 95.88 91 LEU A O 1
ATOM 738 N N . THR A 1 92 ? -34.591 0.136 50.145 1.00 95.75 92 THR A N 1
ATOM 739 C CA . THR A 1 92 ? -35.948 0.700 50.178 1.00 95.75 92 THR A CA 1
ATOM 740 C C . THR A 1 92 ? -36.949 -0.272 50.805 1.00 95.75 92 THR A C 1
ATOM 742 O O . THR A 1 92 ? -37.762 0.124 51.642 1.00 95.75 92 THR A O 1
ATOM 745 N N . LEU A 1 93 ? -36.876 -1.560 50.449 1.00 94.94 93 LEU A N 1
ATOM 746 C CA . LEU A 1 93 ? -37.721 -2.601 51.041 1.00 94.94 93 LEU A CA 1
ATOM 747 C C . LEU A 1 93 ? -37.454 -2.769 52.540 1.00 94.94 93 LEU A C 1
ATOM 749 O O . LEU A 1 93 ? -38.399 -2.876 53.324 1.00 94.94 93 LEU A O 1
ATOM 753 N N . LYS A 1 94 ? -36.181 -2.759 52.948 1.00 94.75 94 LYS A N 1
ATOM 754 C CA . LYS A 1 94 ? -35.795 -2.860 54.358 1.00 94.75 94 LYS A CA 1
ATOM 755 C C . LYS A 1 94 ? -36.315 -1.669 55.168 1.00 94.75 94 LYS A C 1
ATOM 757 O O . LYS A 1 94 ? -36.895 -1.865 56.234 1.00 94.75 94 LYS A O 1
ATOM 762 N N . ASP A 1 95 ? -36.173 -0.453 54.648 1.00 93.12 95 ASP A N 1
ATOM 763 C CA . ASP A 1 95 ? -36.687 0.757 55.293 1.00 93.12 95 ASP A CA 1
ATOM 764 C C . ASP A 1 95 ? -38.216 0.737 55.414 1.00 93.12 95 ASP A C 1
ATOM 766 O O . ASP A 1 95 ? -38.763 1.103 56.458 1.00 93.12 95 ASP A O 1
ATOM 770 N N . ALA A 1 96 ? -38.918 0.268 54.379 1.00 93.88 96 ALA A N 1
ATOM 771 C CA . ALA A 1 96 ? -40.370 0.114 54.406 1.00 93.88 96 ALA A CA 1
ATOM 772 C C . ALA A 1 96 ? -40.822 -0.897 55.476 1.00 93.88 96 ALA A C 1
ATOM 774 O O . ALA A 1 96 ? -41.762 -0.617 56.220 1.00 93.88 96 ALA A O 1
ATOM 775 N N . GLN A 1 97 ? -40.129 -2.034 55.607 1.00 92.06 97 GLN A N 1
ATOM 776 C CA . GLN A 1 97 ? -40.409 -3.032 56.647 1.00 92.06 97 GLN A CA 1
ATOM 777 C C . GLN A 1 97 ? -40.212 -2.470 58.058 1.00 92.06 97 GLN A C 1
ATOM 779 O O . GLN A 1 97 ? -41.072 -2.658 58.916 1.00 92.06 97 GLN A O 1
ATOM 784 N N . VAL A 1 98 ? -39.118 -1.739 58.294 1.00 93.94 98 VAL A N 1
ATOM 785 C CA . VAL A 1 98 ? -38.847 -1.103 59.594 1.00 93.94 98 VAL A CA 1
ATOM 786 C C . VAL A 1 98 ? -39.923 -0.074 59.942 1.00 93.94 98 VAL A C 1
ATOM 788 O O . VAL A 1 98 ? -40.352 -0.001 61.092 1.00 93.94 98 VAL A O 1
ATOM 791 N N . ARG A 1 99 ? -40.386 0.714 58.963 1.00 91.31 99 ARG A N 1
ATOM 792 C CA . ARG A 1 99 ? -41.479 1.677 59.170 1.00 91.31 99 ARG A CA 1
ATOM 793 C C . ARG A 1 99 ? -42.816 1.000 59.464 1.00 91.31 99 ARG A C 1
ATOM 795 O O . ARG A 1 99 ? -43.570 1.543 60.253 1.00 91.31 99 ARG A O 1
ATOM 802 N N . ALA A 1 100 ? -43.099 -0.152 58.858 1.00 90.31 100 ALA A N 1
ATOM 803 C CA . ALA A 1 100 ? -44.342 -0.893 59.079 1.00 90.31 100 ALA A CA 1
ATOM 804 C C . ALA A 1 100 ? -44.401 -1.619 60.438 1.00 90.31 100 ALA A C 1
ATOM 806 O O . ALA A 1 100 ? -45.485 -1.963 60.897 1.00 90.31 100 ALA A O 1
ATOM 807 N N . GLN A 1 101 ? -43.249 -1.883 61.064 1.00 84.25 101 GLN A N 1
ATOM 808 C CA . GLN A 1 101 ? -43.152 -2.494 62.397 1.00 84.25 101 GLN A CA 1
ATOM 809 C C . GLN A 1 101 ? -43.169 -1.478 63.553 1.00 84.25 101 GLN A C 1
ATOM 811 O O . GLN A 1 101 ? -43.185 -1.891 64.713 1.00 84.25 101 GLN A O 1
ATOM 816 N N . ARG A 1 102 ? -43.127 -0.176 63.252 1.00 62.44 102 ARG A N 1
ATOM 817 C CA . ARG A 1 102 ? -43.291 0.918 64.220 1.00 62.44 102 ARG A CA 1
ATOM 818 C C . ARG A 1 102 ? -44.747 1.340 64.319 1.00 62.44 102 ARG A C 1
ATOM 820 O O . ARG A 1 102 ? -45.144 1.685 65.451 1.00 62.44 102 ARG A O 1
#

Radius of gyration: 38.03 Å; chains: 1; bounding box: 80×16×100 Å

Foldseek 3Di:
DVAALVNLLVDDDDDDPDDDDPVVSNVVSNVVSVVRVVVVVVVVVVVVVVVVVVVVVVVVVVVVVVVVVVVVVVVVVVVVVVVVVVVVVVVVVVVVVVVVVD

pLDDT: mean 94.38, std 6.55, range [54.75, 98.56]

Sequence (102 aa):
MKISPLDIRKQMFRKGLRGYDEHEVNAFLERVANEVEDLLQENRGLQDQVGSLETQVENYRKIEEALRNALVTAEKVARETKMNADQEVALTLKDAQVRAQR

Secondary structure (DSSP, 8-state):
--S-HHHHHT------SS---HHHHHHHHHHHHHHHHHHHHHHHHHHHHHHHHHHHHHHHHHHHHHHHHHHHHHHHHHHHHHHHHHHHHHHHHHHHHHHHT-